Protein AF-A0A382HB75-F1 (afdb_monomer_lite)

Organism: NCBI:txid408172

pLDDT: mean 88.87, std 8.13, range [52.28, 95.25]

Foldseek 3Di:
DQEEEEEQVVVVVLVVCCVPPVPPYNYDYDHPVDDDPVNVVSVVVHPYYHDDDD

Radius of gyration: 10.76 Å; chains: 1; bounding box: 21×22×28 Å

Sequence (54 aa):
MFNVIVNKEYELLFERLKAEAPDSFALSLADFSHPDEKLNVLLEKADAIIGQVN

Secondary structure (DSSP, 8-state):
-EEEEEEGGGHHHHHHHHHH-TTTEEEEEE-TTS--HHHHHHHTT-SEEES---

Structure (mmCIF, N/CA/C/O backbone):
data_AF-A0A382HB75-F1
#
_entry.i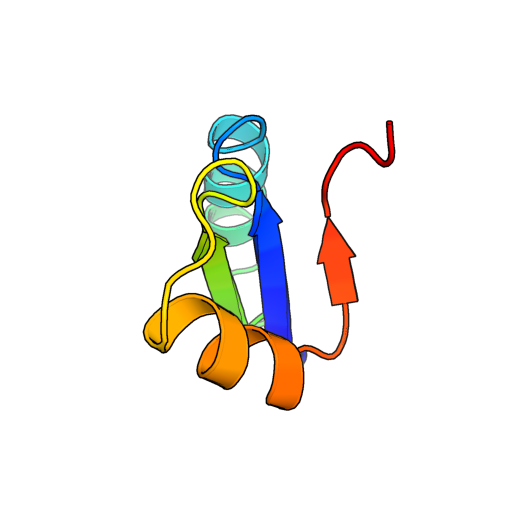d   AF-A0A382HB75-F1
#
loop_
_atom_site.group_PDB
_atom_site.id
_atom_site.type_symbol
_atom_site.label_atom_id
_atom_site.label_alt_id
_atom_site.label_comp_id
_atom_site.label_asym_id
_atom_site.label_entity_id
_atom_site.label_seq_id
_atom_site.pdbx_PDB_ins_code
_atom_site.Cartn_x
_atom_site.Cartn_y
_atom_site.Cartn_z
_atom_site.occupancy
_atom_site.B_iso_or_equiv
_atom_site.auth_seq_id
_atom_site.auth_comp_id
_atom_site.auth_asym_id
_atom_site.auth_atom_id
_atom_site.pdbx_PDB_model_num
ATOM 1 N N . MET A 1 1 ? -7.326 -9.868 4.606 1.00 80.31 1 MET A N 1
ATOM 2 C CA . MET A 1 1 ? -7.159 -8.424 4.868 1.00 80.31 1 MET A CA 1
ATOM 3 C C . MET A 1 1 ? -7.030 -7.770 3.510 1.00 80.31 1 MET A C 1
ATOM 5 O O . MET A 1 1 ? -6.396 -8.386 2.667 1.00 80.31 1 MET A O 1
ATOM 9 N N . PHE A 1 2 ? -7.695 -6.643 3.266 1.00 89.31 2 PHE A N 1
ATOM 10 C CA . PHE A 1 2 ? -7.711 -6.023 1.938 1.00 89.31 2 PHE A CA 1
ATOM 11 C C . PHE A 1 2 ? -6.359 -5.338 1.693 1.00 89.31 2 PHE A C 1
ATOM 13 O O . PHE A 1 2 ? -6.007 -4.395 2.407 1.00 89.31 2 PHE A O 1
ATOM 20 N N . ASN A 1 3 ? -5.569 -5.871 0.763 1.00 93.50 3 ASN A N 1
ATOM 21 C CA . ASN A 1 3 ? -4.198 -5.457 0.489 1.00 93.50 3 ASN A CA 1
ATOM 22 C C . ASN A 1 3 ? -4.195 -4.281 -0.486 1.00 93.50 3 ASN A C 1
ATOM 24 O O . ASN A 1 3 ? -4.545 -4.429 -1.658 1.00 93.50 3 ASN A O 1
ATOM 28 N N . VAL A 1 4 ? -3.773 -3.114 -0.011 1.00 93.94 4 VAL A N 1
ATOM 29 C CA . VAL A 1 4 ? -3.763 -1.885 -0.803 1.00 93.94 4 VAL A CA 1
ATOM 30 C C . VAL A 1 4 ? -2.332 -1.409 -0.968 1.00 93.94 4 VAL A C 1
ATOM 32 O O . VAL A 1 4 ? -1.629 -1.163 0.016 1.00 93.94 4 VAL A O 1
ATOM 35 N N . ILE A 1 5 ? -1.912 -1.245 -2.218 1.00 94.62 5 ILE A N 1
ATOM 36 C CA . ILE A 1 5 ? -0.652 -0.577 -2.534 1.00 94.62 5 ILE A CA 1
ATOM 37 C C . ILE A 1 5 ? -0.943 0.887 -2.825 1.00 94.62 5 ILE A C 1
ATOM 39 O O . ILE A 1 5 ? -1.810 1.207 -3.636 1.00 94.62 5 ILE A O 1
ATOM 43 N N . VAL A 1 6 ? -0.193 1.776 -2.190 1.00 94.06 6 VAL A N 1
ATOM 44 C CA . VAL A 1 6 ? -0.249 3.215 -2.426 1.00 94.06 6 VAL A CA 1
ATOM 45 C C . VAL A 1 6 ? 1.064 3.642 -3.072 1.00 94.06 6 VAL A C 1
ATOM 47 O O . VAL A 1 6 ? 2.141 3.321 -2.565 1.00 94.06 6 VAL A O 1
ATOM 50 N N . ASN A 1 7 ? 0.992 4.347 -4.202 1.00 93.44 7 ASN A N 1
ATOM 51 C CA . ASN A 1 7 ? 2.180 4.928 -4.822 1.00 93.44 7 ASN A CA 1
ATOM 52 C C . ASN A 1 7 ? 2.804 5.962 -3.871 1.00 93.44 7 ASN A C 1
ATOM 54 O O . ASN A 1 7 ? 2.085 6.702 -3.196 1.00 93.44 7 ASN A O 1
ATOM 58 N N . LYS A 1 8 ? 4.136 6.062 -3.845 1.00 92.00 8 LYS A N 1
ATOM 59 C CA . LYS A 1 8 ? 4.885 6.973 -2.966 1.00 92.00 8 LYS A CA 1
ATOM 60 C C . LYS A 1 8 ? 4.466 8.437 -3.110 1.00 92.00 8 LYS A C 1
ATOM 62 O O . LYS A 1 8 ? 4.567 9.199 -2.158 1.00 92.00 8 LYS A O 1
ATOM 67 N N . GLU A 1 9 ? 3.968 8.832 -4.283 1.00 92.38 9 GLU A N 1
ATOM 68 C CA . GLU A 1 9 ? 3.453 10.185 -4.535 1.00 92.38 9 GLU A CA 1
ATOM 69 C C . GLU A 1 9 ? 2.249 10.542 -3.638 1.00 92.38 9 GLU A C 1
ATOM 71 O O . GLU A 1 9 ? 1.979 11.716 -3.395 1.00 92.38 9 GLU A O 1
ATOM 76 N N . TYR A 1 10 ? 1.570 9.530 -3.086 1.00 94.00 10 TYR A N 1
ATOM 77 C CA . TYR A 1 10 ? 0.438 9.649 -2.171 1.00 94.00 10 TYR A CA 1
ATOM 78 C C . TYR A 1 10 ? 0.785 9.233 -0.727 1.00 94.00 10 TYR A C 1
ATOM 80 O O . TYR A 1 10 ? -0.097 8.804 0.017 1.00 94.00 10 TYR A O 1
ATOM 88 N N . GLU A 1 11 ? 2.038 9.384 -0.283 1.00 94.25 11 GLU A N 1
ATOM 89 C CA . GLU A 1 11 ? 2.477 9.042 1.087 1.00 94.25 11 GLU A CA 1
ATOM 90 C C . GLU A 1 11 ? 1.592 9.667 2.185 1.00 94.25 11 GLU A C 1
ATOM 92 O O . GLU A 1 11 ? 1.229 9.008 3.159 1.00 94.25 11 GLU A O 1
ATOM 97 N N . LEU A 1 12 ? 1.137 10.912 2.003 1.00 95.25 12 LEU A N 1
ATOM 98 C CA . LEU A 1 12 ? 0.237 11.558 2.965 1.00 95.25 12 LEU A CA 1
ATOM 99 C C . LEU A 1 12 ? -1.119 10.837 3.092 1.00 95.25 12 LEU A C 1
ATOM 101 O O . LEU A 1 12 ? -1.693 10.789 4.179 1.00 95.25 12 LEU A O 1
ATOM 105 N N . LEU A 1 13 ? -1.647 10.292 1.992 1.00 93.12 13 LEU A N 1
ATOM 106 C CA . LEU A 1 13 ? -2.874 9.492 2.014 1.00 93.12 13 LEU A CA 1
ATOM 107 C C . LEU A 1 13 ? -2.628 8.155 2.714 1.00 93.12 13 LEU A C 1
ATOM 109 O O . LEU A 1 13 ? -3.455 7.739 3.520 1.00 93.12 13 LEU A O 1
ATOM 113 N N . PHE A 1 14 ? -1.488 7.516 2.444 1.00 94.69 14 PHE A N 1
ATOM 114 C CA . PHE A 1 14 ? -1.088 6.280 3.114 1.00 94.69 14 PHE A CA 1
ATOM 115 C C . PHE A 1 14 ? -1.081 6.443 4.642 1.00 94.69 14 PHE A C 1
ATOM 117 O O . PHE A 1 14 ? -1.717 5.654 5.342 1.00 94.69 14 PHE A O 1
ATOM 124 N N . GLU A 1 15 ? -0.447 7.498 5.162 1.00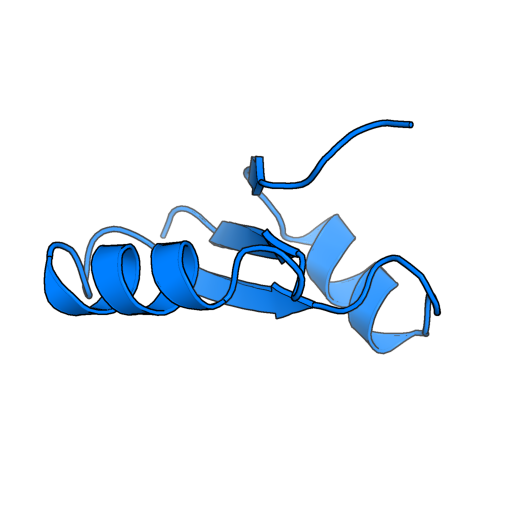 95.19 15 GLU A N 1
ATOM 125 C CA . GLU A 1 15 ? -0.385 7.743 6.610 1.00 95.19 15 GLU A CA 1
ATOM 126 C C . GLU A 1 15 ? -1.764 8.034 7.222 1.00 95.19 15 GLU A C 1
ATOM 128 O O . GLU A 1 15 ? -2.071 7.558 8.316 1.00 95.19 15 GLU A O 1
ATOM 133 N N . ARG A 1 16 ? -2.645 8.745 6.503 1.00 94.75 16 ARG A N 1
ATOM 134 C CA . ARG A 1 16 ? -4.031 8.967 6.954 1.00 94.75 16 ARG A CA 1
ATOM 135 C C . ARG A 1 16 ? -4.830 7.670 7.020 1.00 94.75 16 ARG A C 1
ATOM 137 O O . ARG A 1 16 ? -5.450 7.402 8.043 1.00 94.75 16 ARG A O 1
ATOM 144 N N . LEU A 1 17 ? -4.773 6.843 5.973 1.00 91.50 17 LEU A N 1
ATOM 145 C CA . LEU A 1 17 ? -5.468 5.550 5.939 1.00 91.50 17 LEU A CA 1
ATOM 146 C C . LEU A 1 17 ? -4.999 4.635 7.073 1.00 91.50 17 LEU A C 1
ATOM 148 O O . LEU A 1 17 ? -5.810 3.977 7.723 1.00 91.50 17 LEU A O 1
ATOM 152 N N . LYS A 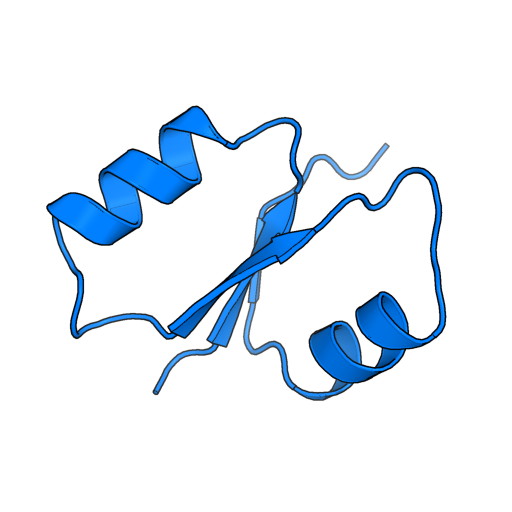1 18 ? -3.693 4.636 7.345 1.00 91.94 18 LYS A N 1
ATOM 153 C CA . LYS A 1 18 ? -3.093 3.870 8.435 1.00 91.94 18 LYS A CA 1
ATOM 154 C C . LYS A 1 18 ? -3.534 4.365 9.816 1.00 91.94 18 LYS A C 1
ATOM 156 O O . LYS A 1 18 ? -3.706 3.547 10.712 1.00 91.94 18 LYS A O 1
ATOM 161 N N . ALA A 1 19 ? -3.716 5.674 9.998 1.00 94.94 19 ALA A N 1
ATOM 162 C CA . ALA A 1 19 ? -4.154 6.252 11.268 1.00 94.94 19 ALA A CA 1
ATOM 163 C C . ALA A 1 19 ? -5.661 6.078 11.518 1.00 94.94 19 ALA A C 1
ATOM 165 O O . ALA A 1 19 ? -6.069 5.812 12.647 1.00 94.94 19 ALA A O 1
ATOM 166 N N . GLU A 1 20 ? -6.485 6.228 10.481 1.00 93.00 20 GLU A N 1
ATOM 167 C CA . GLU A 1 20 ? -7.948 6.187 10.595 1.00 93.00 20 GLU A CA 1
ATOM 168 C C . GLU A 1 20 ? -8.507 4.758 10.591 1.00 93.00 20 GLU A C 1
ATOM 170 O O . GLU A 1 20 ? -9.536 4.502 11.217 1.00 93.00 20 GLU A O 1
ATOM 175 N N . ALA A 1 21 ? -7.844 3.820 9.905 1.00 85.19 21 ALA A N 1
ATOM 176 C CA . ALA A 1 21 ? -8.339 2.457 9.724 1.00 85.19 21 ALA A CA 1
ATOM 177 C C . ALA A 1 21 ? -7.217 1.388 9.728 1.00 85.19 21 ALA A C 1
ATOM 179 O O . ALA A 1 21 ? -7.126 0.596 8.782 1.00 85.19 21 ALA A O 1
ATOM 180 N N . PRO A 1 22 ? -6.383 1.311 10.789 1.00 81.31 22 PRO A N 1
ATOM 181 C CA . PRO A 1 22 ? -5.199 0.441 10.839 1.00 81.31 22 PRO A CA 1
ATOM 182 C C . PRO A 1 22 ? -5.507 -1.050 10.638 1.00 81.31 22 PRO A C 1
ATOM 184 O O . PRO A 1 22 ? -4.699 -1.766 10.055 1.00 81.31 22 PRO A O 1
ATOM 187 N N . ASP A 1 23 ? -6.685 -1.506 11.072 1.00 88.00 23 ASP A N 1
ATOM 188 C CA . ASP A 1 23 ? -7.080 -2.920 11.010 1.00 88.00 23 ASP A CA 1
ATOM 189 C C . ASP A 1 23 ? -7.946 -3.261 9.783 1.00 88.00 23 ASP A C 1
ATOM 191 O O . ASP A 1 23 ? -8.324 -4.415 9.579 1.00 88.00 23 ASP A O 1
ATOM 195 N N . SER A 1 24 ? -8.293 -2.265 8.957 1.00 86.75 24 SER A N 1
ATOM 196 C CA . SER A 1 24 ? -9.148 -2.474 7.775 1.00 86.75 24 SER A CA 1
ATOM 197 C C . SER A 1 24 ? -8.352 -2.871 6.532 1.00 86.75 24 SER A C 1
ATOM 199 O O . SER A 1 24 ? -8.857 -3.606 5.679 1.00 86.75 24 SER A O 1
ATOM 201 N N . PHE A 1 25 ? -7.102 -2.413 6.432 1.00 89.19 25 PHE A N 1
ATOM 202 C CA . PHE A 1 25 ? -6.285 -2.535 5.228 1.00 89.19 25 PHE A CA 1
ATOM 203 C C . PHE A 1 25 ? -4.870 -3.003 5.551 1.00 89.19 25 PHE A C 1
ATOM 205 O O . PHE A 1 25 ? -4.237 -2.518 6.485 1.00 89.19 25 PHE A O 1
ATOM 212 N N . ALA A 1 26 ? -4.330 -3.892 4.719 1.00 92.62 26 ALA A N 1
ATOM 213 C CA . ALA A 1 26 ? -2.896 -4.145 4.689 1.00 92.62 26 ALA A CA 1
ATOM 214 C C . ALA A 1 26 ? -2.268 -3.151 3.709 1.00 92.62 26 ALA A C 1
ATOM 216 O O . ALA A 1 26 ? -2.315 -3.347 2.495 1.00 92.62 26 ALA A O 1
ATOM 217 N N . LEU A 1 27 ? -1.739 -2.051 4.237 1.00 94.19 27 LEU A N 1
ATOM 218 C CA . LEU A 1 27 ? -1.204 -0.958 3.428 1.00 94.19 27 LEU A CA 1
ATOM 219 C C . LEU A 1 27 ? 0.282 -1.182 3.125 1.00 94.19 27 LEU A C 1
ATOM 221 O O . LEU A 1 27 ? 1.079 -1.408 4.035 1.00 94.19 27 LEU A O 1
ATOM 225 N N . SER A 1 28 ? 0.665 -1.064 1.853 1.00 94.25 28 SER A N 1
ATOM 226 C CA . SER A 1 28 ? 2.065 -1.024 1.406 1.00 94.25 28 SER A CA 1
ATOM 227 C C . SER A 1 28 ? 2.331 0.240 0.594 1.00 94.25 28 SER A C 1
ATOM 229 O O . SER A 1 28 ? 1.540 0.587 -0.278 1.00 94.25 28 SER A O 1
ATOM 231 N N . LEU A 1 29 ? 3.447 0.917 0.859 1.00 93.38 29 LEU A N 1
ATOM 232 C CA . LEU A 1 29 ? 3.909 2.052 0.058 1.00 93.38 29 LEU A CA 1
ATOM 233 C C . LEU A 1 29 ? 4.903 1.550 -0.999 1.00 93.38 29 LEU A C 1
ATOM 235 O O . LEU A 1 29 ? 5.800 0.774 -0.663 1.00 93.38 29 LEU A O 1
ATOM 239 N N . ALA A 1 30 ? 4.762 1.976 -2.254 1.00 91.81 30 ALA A N 1
ATOM 240 C CA . ALA A 1 30 ? 5.637 1.540 -3.345 1.00 91.81 30 ALA A CA 1
ATOM 241 C C . ALA A 1 30 ? 5.992 2.673 -4.318 1.00 91.81 30 ALA A C 1
ATOM 243 O O . ALA A 1 30 ? 5.210 3.595 -4.515 1.00 91.81 30 ALA A O 1
ATOM 244 N N . ASP A 1 31 ? 7.168 2.598 -4.948 1.00 89.25 31 A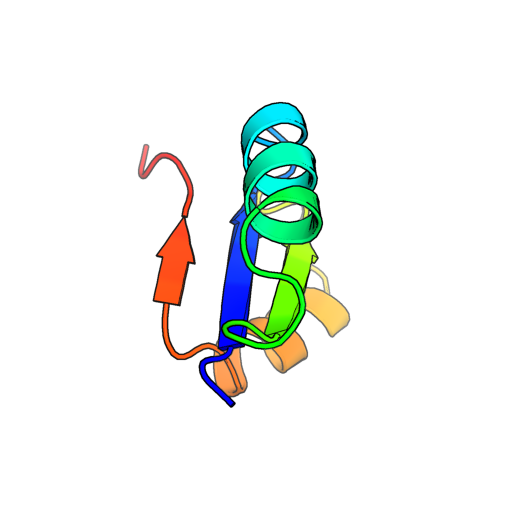SP A N 1
ATOM 245 C CA . ASP A 1 31 ? 7.569 3.507 -6.029 1.00 89.25 31 ASP A CA 1
ATOM 246 C C . ASP A 1 31 ? 7.311 2.858 -7.391 1.00 89.25 31 ASP A C 1
ATOM 248 O O . ASP A 1 31 ? 8.074 2.000 -7.830 1.00 89.25 31 ASP A O 1
ATOM 252 N N . PHE A 1 32 ? 6.259 3.284 -8.089 1.00 87.19 32 PHE A N 1
ATOM 253 C CA . PHE A 1 32 ? 5.958 2.754 -9.424 1.00 87.19 32 PHE A CA 1
ATOM 254 C C . PHE A 1 32 ? 6.859 3.317 -10.529 1.00 87.19 32 PHE A C 1
ATOM 256 O O . PHE A 1 32 ? 6.857 2.795 -11.640 1.00 87.19 32 PHE A O 1
ATOM 263 N N . SER A 1 33 ? 7.667 4.341 -10.235 1.00 86.00 33 SER A N 1
ATOM 264 C CA . SER A 1 33 ? 8.584 4.934 -11.222 1.00 86.00 33 SER A CA 1
ATOM 265 C C . SER A 1 33 ? 9.805 4.049 -11.491 1.00 86.00 33 SER A C 1
ATOM 267 O O . SER A 1 33 ? 10.442 4.178 -12.533 1.00 86.00 33 SER A O 1
ATOM 269 N N . HIS A 1 34 ? 10.140 3.160 -10.552 1.00 81.62 34 HIS A N 1
ATOM 270 C CA . HIS A 1 34 ? 11.293 2.265 -10.626 1.00 81.62 34 HIS A CA 1
ATOM 271 C C . HIS A 1 34 ? 10.860 0.848 -10.236 1.00 81.62 34 HIS A C 1
ATOM 273 O O . HIS A 1 34 ? 11.091 0.432 -9.100 1.00 81.62 34 HIS A O 1
ATOM 279 N N . PRO A 1 35 ? 10.197 0.111 -11.145 1.00 79.50 35 PRO A N 1
ATOM 280 C CA . PRO A 1 35 ? 9.710 -1.222 -10.836 1.00 79.50 35 PRO A CA 1
ATOM 281 C C . PRO A 1 35 ? 10.875 -2.165 -10.518 1.00 79.50 35 PRO A C 1
ATOM 283 O O . PRO A 1 35 ? 11.785 -2.344 -11.329 1.00 79.50 35 PRO A O 1
ATOM 286 N N . ASP A 1 36 ? 10.832 -2.770 -9.333 1.00 83.75 36 ASP A N 1
ATOM 287 C CA . ASP A 1 36 ? 11.773 -3.791 -8.884 1.00 83.75 36 ASP A CA 1
ATOM 288 C C . ASP A 1 36 ? 11.057 -5.129 -8.615 1.00 83.75 36 ASP A C 1
ATOM 290 O O . ASP A 1 36 ? 9.832 -5.250 -8.683 1.00 83.75 36 ASP A O 1
ATOM 294 N N . GLU A 1 37 ? 11.830 -6.174 -8.322 1.00 83.44 37 GLU A N 1
ATOM 295 C CA . GLU A 1 37 ? 11.284 -7.510 -8.053 1.00 83.44 37 GLU A CA 1
ATOM 296 C C . GLU A 1 37 ? 10.344 -7.522 -6.833 1.00 83.44 37 GLU A C 1
ATOM 298 O O . GLU A 1 37 ? 9.387 -8.296 -6.786 1.00 83.44 37 GLU A O 1
ATOM 303 N N . LYS A 1 38 ? 10.550 -6.614 -5.868 1.00 85.69 38 LYS A N 1
ATOM 304 C CA . LYS A 1 38 ? 9.674 -6.478 -4.698 1.00 85.69 38 LYS A CA 1
ATOM 305 C C . LYS A 1 38 ? 8.322 -5.898 -5.087 1.00 85.69 38 LYS A C 1
ATOM 307 O O . LYS A 1 38 ? 7.306 -6.355 -4.566 1.00 85.69 38 LYS A O 1
ATOM 312 N N . LEU A 1 39 ? 8.294 -4.933 -6.006 1.00 88.38 39 LEU A N 1
ATOM 313 C CA . LEU A 1 39 ? 7.056 -4.377 -6.533 1.00 88.38 39 LEU A CA 1
ATOM 314 C C . LEU A 1 39 ? 6.217 -5.460 -7.218 1.00 88.38 39 LEU A C 1
ATOM 316 O O . LEU A 1 39 ? 5.023 -5.540 -6.951 1.00 88.38 39 LEU A O 1
ATOM 320 N N . ASN A 1 40 ? 6.824 -6.334 -8.024 1.00 88.06 40 ASN A N 1
ATOM 321 C CA . ASN A 1 40 ? 6.092 -7.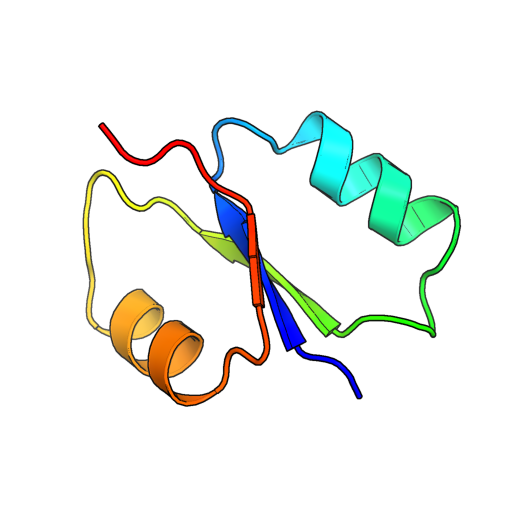429 -8.672 1.00 88.06 40 ASN A CA 1
ATOM 322 C C . ASN A 1 40 ? 5.409 -8.349 -7.648 1.00 88.06 40 ASN A C 1
ATOM 324 O O . ASN A 1 40 ? 4.228 -8.657 -7.783 1.00 88.06 40 ASN A O 1
ATOM 328 N N . VAL A 1 41 ? 6.112 -8.706 -6.570 1.00 90.38 41 VAL A N 1
ATOM 329 C CA . VAL A 1 41 ? 5.548 -9.524 -5.483 1.00 90.38 41 VAL A CA 1
ATOM 330 C C . VAL A 1 41 ? 4.409 -8.811 -4.748 1.00 90.38 41 VAL A C 1
ATOM 332 O O . VAL A 1 41 ? 3.467 -9.463 -4.294 1.00 90.38 41 VAL A O 1
ATOM 335 N N . LEU A 1 42 ? 4.486 -7.485 -4.591 1.00 90.44 42 LEU A N 1
ATOM 336 C CA . LEU A 1 42 ? 3.393 -6.700 -4.018 1.00 90.44 42 LEU A CA 1
ATOM 337 C C . LEU A 1 42 ? 2.181 -6.702 -4.958 1.00 90.44 42 LEU A C 1
ATOM 339 O O . LEU A 1 42 ? 1.070 -6.968 -4.503 1.00 90.44 42 LEU A O 1
ATOM 343 N N . LEU A 1 43 ? 2.395 -6.455 -6.254 1.00 90.81 43 LEU A N 1
ATOM 344 C CA . LEU A 1 43 ? 1.342 -6.398 -7.272 1.00 90.81 43 LEU A CA 1
ATOM 345 C C . LEU A 1 43 ? 0.569 -7.717 -7.388 1.00 90.81 43 LEU A C 1
ATOM 347 O O . LEU A 1 43 ? -0.654 -7.690 -7.467 1.00 90.81 43 LEU A O 1
ATOM 351 N N . GLU A 1 44 ? 1.249 -8.865 -7.320 1.00 92.06 44 GLU A N 1
ATOM 352 C CA . GLU A 1 44 ? 0.609 -10.192 -7.329 1.00 92.06 44 GLU A CA 1
ATOM 353 C C . GLU A 1 44 ? -0.363 -10.417 -6.161 1.00 92.06 44 GLU A C 1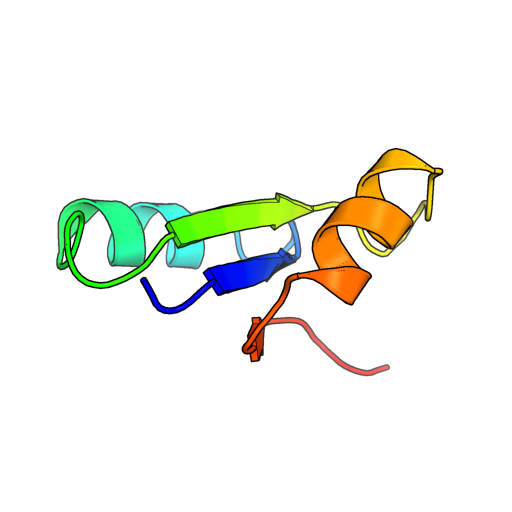
ATOM 355 O O . GLU A 1 44 ? -1.249 -11.267 -6.239 1.00 92.06 44 GLU A O 1
ATOM 360 N N . LYS A 1 45 ? -0.183 -9.682 -5.060 1.00 92.06 45 LYS A N 1
ATOM 361 C CA . LYS A 1 45 ? -0.950 -9.836 -3.816 1.00 92.06 45 LYS A CA 1
ATOM 362 C C . LYS A 1 45 ? -1.920 -8.684 -3.562 1.00 92.06 45 LYS A C 1
ATOM 364 O O . LYS A 1 45 ? -2.614 -8.713 -2.545 1.00 92.06 45 LYS A O 1
ATOM 369 N N . ALA A 1 46 ? -1.930 -7.665 -4.418 1.00 93.69 46 ALA A N 1
ATOM 370 C CA . ALA A 1 46 ? -2.733 -6.466 -4.234 1.00 93.69 46 ALA A CA 1
ATOM 371 C C . ALA A 1 46 ? -4.197 -6.715 -4.602 1.00 93.69 46 ALA A C 1
ATOM 373 O O . ALA A 1 46 ? -4.499 -7.195 -5.691 1.00 93.69 46 ALA A O 1
ATOM 374 N N . ASP A 1 47 ? -5.105 -6.308 -3.718 1.00 94.75 47 ASP A N 1
ATOM 375 C CA . ASP A 1 47 ? -6.534 -6.229 -4.021 1.00 94.75 47 ASP A CA 1
ATOM 376 C C . ASP A 1 47 ? -6.880 -4.885 -4.685 1.00 94.75 47 ASP A C 1
ATOM 378 O O . ASP A 1 47 ? -7.822 -4.793 -5.473 1.00 94.75 47 ASP A O 1
ATOM 382 N N . ALA A 1 48 ? -6.114 -3.830 -4.378 1.00 92.69 48 ALA A N 1
ATOM 383 C CA . ALA A 1 48 ? -6.254 -2.512 -4.988 1.00 92.69 48 ALA A CA 1
ATOM 384 C C . ALA A 1 48 ? -4.924 -1.749 -5.052 1.00 92.69 48 ALA A C 1
ATOM 386 O O . ALA A 1 48 ? -4.026 -1.930 -4.225 1.00 92.69 48 ALA A O 1
ATOM 387 N N . ILE A 1 49 ? -4.835 -0.839 -6.023 1.00 92.81 49 ILE A N 1
ATOM 388 C CA . ILE A 1 49 ? -3.706 0.074 -6.206 1.00 92.81 49 ILE A CA 1
ATOM 389 C C . ILE A 1 49 ? -4.240 1.506 -6.236 1.00 92.81 49 ILE A C 1
ATOM 391 O O . ILE A 1 49 ? -5.163 1.812 -6.988 1.00 92.81 49 ILE A O 1
ATOM 395 N N . ILE A 1 50 ? -3.644 2.380 -5.427 1.00 92.44 50 ILE A N 1
ATOM 396 C CA . ILE A 1 50 ? -3.907 3.819 -5.414 1.00 92.44 50 ILE A CA 1
ATOM 397 C C . ILE A 1 50 ? -2.674 4.519 -5.977 1.00 92.44 50 ILE A C 1
ATOM 399 O O . ILE A 1 50 ? -1.622 4.569 -5.342 1.00 92.44 50 ILE A O 1
ATOM 403 N N . GLY A 1 51 ? -2.801 5.049 -7.185 1.00 88.19 51 GLY A N 1
ATOM 404 C CA . GLY A 1 51 ? -1.725 5.714 -7.909 1.00 88.19 51 GLY A CA 1
ATOM 405 C C . GLY A 1 51 ? -2.280 6.426 -9.135 1.00 88.19 51 GLY A C 1
ATOM 406 O O . GLY A 1 51 ? -3.368 6.080 -9.605 1.00 88.19 51 GLY A O 1
ATOM 407 N N . GLN A 1 52 ? -1.559 7.417 -9.653 1.00 72.19 52 GLN A N 1
ATOM 408 C CA . GLN A 1 52 ? -1.955 8.066 -10.893 1.00 72.19 52 GLN A CA 1
ATOM 409 C C . GLN A 1 52 ? -1.588 7.157 -12.074 1.00 72.19 52 GLN A C 1
ATOM 411 O O . GLN A 1 52 ? -0.440 6.742 -12.215 1.00 72.19 52 GLN A O 1
ATOM 416 N N . VAL A 1 53 ? -2.565 6.844 -12.928 1.00 58.69 53 VAL A N 1
ATOM 417 C CA . VAL A 1 53 ? -2.305 6.225 -14.234 1.00 58.69 53 VAL A CA 1
ATOM 418 C C . VAL A 1 53 ? -2.005 7.369 -15.199 1.00 58.69 53 VAL A C 1
ATOM 420 O O . VAL A 1 53 ? -2.921 8.109 -15.555 1.00 58.69 53 VAL A O 1
ATOM 423 N N . ASN A 1 54 ? -0.738 7.547 -15.570 1.00 52.28 54 ASN A N 1
ATOM 424 C CA . ASN A 1 54 ? -0.340 8.375 -16.713 1.00 52.28 54 ASN A CA 1
ATOM 425 C C . ASN A 1 54 ? 0.198 7.477 -17.822 1.00 52.28 54 ASN A C 1
ATOM 427 O O . ASN A 1 54 ? 1.012 6.583 -17.498 1.00 52.28 54 ASN A O 1
#

=== Feature glossary ===
Legend for the data blocks above and below:

— What the protein is —

The amino-acid sequence is the protein's primary structure: the linear order of residues from the N-terminus to the C-terminus, written in one-letter code. Everything else here — the 3D coordinates, the secondary structure, the domain annotations — is ultimately a consequence of this string.

Functional annotations link the protein to curated databases. InterPro entries identify conserved domains and families by matching the sequence against member-database signatures (Pfam, PROSITE, CDD, …). Gene Ontology (GO) terms describe molecular function, biological process, and cellular component in a controlled vocabulary. CATH places the structure in a hierarchical fold classification (Class/Architecture/Topology/Homologous-superfamily). The organism is the source species.

— Where its atoms are —

Atomic coordinates in PDBx/mmCIF format — the same representation the Protein Data Bank distributes. Each line of the _atom_site loop places one backbone atom in Cartesian space (units: ångströms, origin: arbitrary).

The six renders are orthographic views along the three Cartesian axes in both directions. Representation (cartoon, sticks, or surface) and color scheme (sequence-rainbow or by-chain) vary across proteins so the training set covers all the common visualization conventions.

— Local backbone conformation —

Eight-state secondary structure (DSSP): H is the canonical α-helix, G the tighter 3₁₀-helix, I the wider π-helix; E/B are β-structure, T and S are turns and bends, and '-' is everything else. DSSP derives these from the pattern of main-chain N–H···O=C hydrogen bonds, not from the sequence.

Three-state secondary structure (P-SEA) collapses the eight DSSP classes into helix (a), strand (b), and coil (c). P-SEA assigns these from Cα geometry alone — distances and angles — without requiring backbone oxygens, so it works on any Cα trace.

φ (phi) and ψ (psi) are the two rotatable backbone dihedrals per residue: φ is the C(i-1)–N–Cα–C torsion, ψ is the N–Cα–C–N(i+1) torsion, both in degrees on (−180°, 180°]. α-helical residues cluster near (−60°, −45°); β-strand residues near (−120°, +130°). A Ramachandran plot is simply a scatter of (φ, ψ) for every residue.

— Global shape and packing —

The geometric summary reports three shape descriptors. Rg (radius of gyration) measures how spread out the Cα atoms are about their centre of mass; compact globular proteins have small Rg, elongated or unfolded ones large. Cα contacts (<8 Å, |i−j|>4) count long-range residue pairs in spatial proximity — high for tightly packed folds, near zero for rods or random coil. The bounding-box extents give the protein's footprint along x, y, z in Å.

SASA measures how much of the protein is reachable by solvent. It is computed by rolling a water-sized probe over the atomic surface and summing the exposed area (Å²). Per-residue SASA distinguishes core (buried, low SASA) from surface (exposed, high SASA) residues; total SASA is a whole-molecule size measure.

Plot images: a contact map (which residues are close in 3D, as an N×N binary image), a Ramachandran scatter (backbone torsion angles, revealing secondary-structure composition at a glance), and — for AlphaFold structures — a PAE heatmap (pairwise prediction confidence).

— Structural neighborhood —

A 3Di character summarizes, for each residue, the relative orientation of the Cα frame of its nearest spatial neighbor. Because it encodes fold topology rather than chemistry, 3Di alignments detect remote structural similarity that sequence alignment misses.

The Foldseek neighbor list gives the closest experimentally determined structures in the PDB, ranked by structural alignment. TM-score near 1 means near-identical fold; near 0.3 means only rough topology match. This is how one finds what a novel AlphaFold prediction most resembles in the solved-structure universe.

— Confidence and disorder —

For AlphaFold models, the B-factor field carries pLDDT — the model's own estimate of local accuracy on a 0–100 scale. Regions with pLDDT<50 should be treated as essentially unmodeled; they often correspond to intrinsically disordered segments.

Crystallographic B-factors measure how much each atom's electron density is smeared out, in Å². They rise in mobile loops and surface residues and fall in the buried interior. In AlphaFold models this column is repurposed to hold pLDDT instead.

Predicted Aligned Error (PAE) is an AlphaFold confidence matrix: entry (i, j) is the expected error in the position of residue j, in ångströms, when the prediction is superimposed on the true structure at residue i. Low PAE within a block of residues means that block is internally rigid and well-predicted; high PAE between two blocks means their relative placement is uncertain even if each block individually is confident.